Protein AF-A0AA37CDS4-F1 (afdb_monomer_lite)

Sequence (78 aa):
MNKRQIHARLIEQGTSFRQFALARGYDPRTVTQTVTRWAGSDTLPNGRIAFSIMRDLSQQIGAELIPGLLDHPFAQAS

Foldseek 3Di:
DAPVVLQVLQVVVVHGLCRLCVVVVHDSVLLVVLRNPQQPDQDADPDLVSLCSQQSSCVVSVHRRYPCSCVDPSVPVD

Organism: Aquipseudomonas alcaligenes (NCBI:txid43263)

Structure (mmCIF, N/CA/C/O backbone):
data_AF-A0AA37CDS4-F1
#
_entry.id   AF-A0AA37CDS4-F1
#
loop_
_atom_site.group_PDB
_atom_site.id
_atom_site.type_symbol
_atom_site.label_atom_id
_atom_site.label_alt_id
_atom_site.label_comp_id
_atom_site.label_asym_id
_atom_site.label_entity_id
_atom_site.label_seq_id
_atom_site.pdbx_PDB_ins_code
_atom_site.Cartn_x
_atom_site.Cartn_y
_atom_site.Cartn_z
_atom_site.occupancy
_atom_site.B_iso_or_equiv
_atom_site.auth_seq_id
_atom_site.auth_comp_id
_atom_site.auth_asym_id
_atom_site.auth_atom_id
_atom_site.pdbx_PDB_model_num
ATOM 1 N N . MET A 1 1 ? 0.660 -5.230 -12.454 1.00 88.38 1 MET A N 1
ATOM 2 C CA . MET A 1 1 ? -0.738 -4.725 -12.346 1.00 88.38 1 MET A CA 1
ATOM 3 C C . MET A 1 1 ? -0.735 -3.244 -11.962 1.00 88.38 1 MET A C 1
ATOM 5 O O . MET A 1 1 ? 0.060 -2.872 -11.110 1.00 88.38 1 MET A O 1
ATOM 9 N N . ASN A 1 2 ? -1.574 -2.391 -12.564 1.00 92.94 2 ASN A N 1
ATOM 10 C CA . ASN A 1 2 ? -1.551 -0.935 -12.319 1.00 92.94 2 ASN A CA 1
ATOM 11 C C . ASN A 1 2 ? -2.423 -0.488 -11.122 1.00 92.94 2 ASN A C 1
ATOM 13 O O . ASN A 1 2 ? -3.271 -1.234 -10.632 1.00 92.94 2 ASN A O 1
ATOM 17 N N . LYS A 1 3 ? -2.265 0.767 -10.674 1.00 94.50 3 LYS A N 1
ATOM 18 C CA . LYS A 1 3 ? -2.996 1.347 -9.524 1.00 94.50 3 LYS A CA 1
ATOM 19 C C . LYS A 1 3 ? -4.522 1.203 -9.600 1.00 94.50 3 LYS A C 1
ATOM 21 O O . LYS A 1 3 ? -5.151 0.950 -8.576 1.00 94.50 3 LYS A O 1
ATOM 26 N N . ARG A 1 4 ? -5.129 1.395 -10.778 1.00 94.88 4 ARG A N 1
ATOM 27 C CA . ARG A 1 4 ? -6.595 1.318 -10.939 1.00 94.88 4 ARG A CA 1
ATOM 28 C C . ARG A 1 4 ? -7.090 -0.112 -10.749 1.00 94.88 4 ARG A C 1
ATOM 30 O O . ARG A 1 4 ? -8.084 -0.316 -10.065 1.00 94.88 4 ARG A O 1
ATOM 37 N N . GLN A 1 5 ? -6.361 -1.084 -11.294 1.00 95.19 5 GLN A N 1
ATOM 38 C CA . GLN A 1 5 ? -6.660 -2.505 -11.118 1.00 95.19 5 GLN A CA 1
ATOM 39 C C . GLN A 1 5 ? -6.518 -2.929 -9.650 1.00 95.19 5 GLN A C 1
ATOM 41 O O . GLN A 1 5 ? -7.398 -3.604 -9.129 1.00 95.19 5 GLN A O 1
ATOM 46 N N . ILE A 1 6 ? -5.474 -2.462 -8.951 1.00 95.81 6 ILE A N 1
ATOM 47 C CA . ILE A 1 6 ? -5.319 -2.694 -7.502 1.00 95.81 6 ILE A CA 1
ATOM 48 C C . ILE A 1 6 ? -6.517 -2.131 -6.735 1.00 95.81 6 ILE A C 1
ATOM 50 O O . ILE A 1 6 ? -7.070 -2.801 -5.869 1.00 95.81 6 ILE A O 1
ATOM 54 N N . HIS A 1 7 ? -6.935 -0.907 -7.065 1.00 96.00 7 HIS A N 1
ATOM 55 C CA . HIS A 1 7 ? -8.068 -0.274 -6.400 1.00 96.00 7 HIS A CA 1
ATOM 56 C C . HIS A 1 7 ? -9.371 -1.054 -6.604 1.00 96.00 7 HIS A C 1
ATOM 58 O O .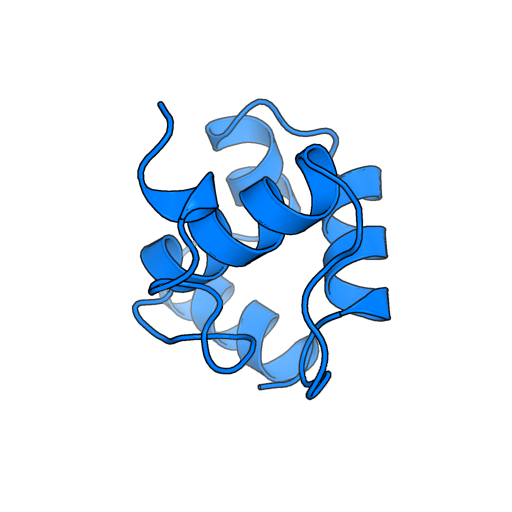 HIS A 1 7 ? -10.106 -1.247 -5.643 1.00 96.00 7 HIS A O 1
ATOM 64 N N . ALA A 1 8 ? -9.627 -1.535 -7.823 1.00 96.25 8 ALA A N 1
ATOM 65 C CA . ALA A 1 8 ? -10.794 -2.361 -8.120 1.00 96.25 8 ALA A CA 1
ATOM 66 C C . ALA A 1 8 ? -10.808 -3.642 -7.271 1.00 96.25 8 ALA A C 1
ATOM 68 O O . ALA A 1 8 ? -11.815 -3.931 -6.636 1.00 96.25 8 ALA A O 1
ATOM 69 N N . ARG A 1 9 ? -9.667 -4.339 -7.154 1.00 96.38 9 ARG A N 1
ATOM 70 C CA . ARG A 1 9 ? -9.545 -5.536 -6.302 1.00 96.38 9 ARG A CA 1
ATOM 71 C C . ARG A 1 9 ? -9.791 -5.248 -4.824 1.00 96.38 9 ARG A C 1
ATOM 73 O O . ARG A 1 9 ? -10.425 -6.045 -4.146 1.00 96.38 9 ARG A O 1
ATOM 80 N N . LEU A 1 10 ? -9.325 -4.106 -4.319 1.00 95.94 10 LEU A N 1
ATOM 81 C CA . LEU A 1 10 ? -9.617 -3.693 -2.944 1.00 95.94 10 LEU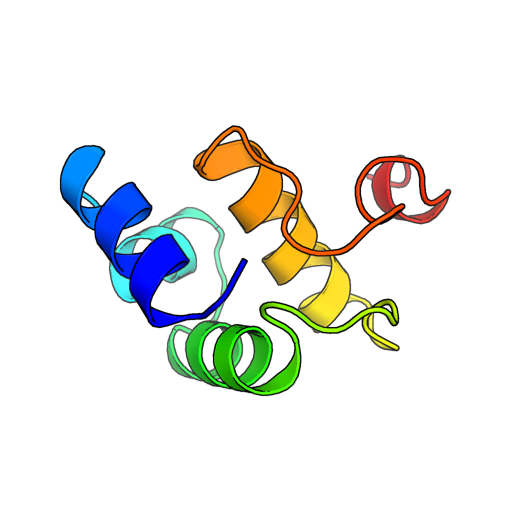 A CA 1
ATOM 82 C C . LEU A 1 10 ? -11.117 -3.425 -2.743 1.00 95.94 10 LEU A C 1
ATOM 84 O O . LEU A 1 10 ? -11.680 -3.866 -1.745 1.00 95.94 10 LEU A O 1
ATOM 88 N N . ILE A 1 11 ? -11.772 -2.762 -3.699 1.00 96.56 11 ILE A N 1
ATOM 89 C CA . ILE A 1 11 ? -13.217 -2.493 -3.645 1.00 96.56 11 ILE A CA 1
ATOM 90 C C . ILE A 1 11 ? -14.028 -3.793 -3.698 1.00 96.56 11 ILE A C 1
ATOM 92 O O . ILE A 1 11 ? -14.975 -3.939 -2.931 1.00 96.56 11 ILE A O 1
ATOM 96 N N . GLU A 1 12 ? -13.646 -4.752 -4.545 1.00 96.06 12 GLU A N 1
ATOM 97 C CA . GLU A 1 12 ? -14.269 -6.086 -4.609 1.00 96.06 12 GLU A CA 1
ATOM 98 C C . GLU A 1 12 ? -14.193 -6.829 -3.264 1.00 96.06 12 GLU A C 1
ATOM 100 O O . GLU A 1 12 ? -15.094 -7.587 -2.920 1.00 96.06 12 GLU A O 1
ATOM 105 N N . GLN A 1 13 ? -13.152 -6.566 -2.469 1.00 95.19 13 GLN A N 1
ATOM 10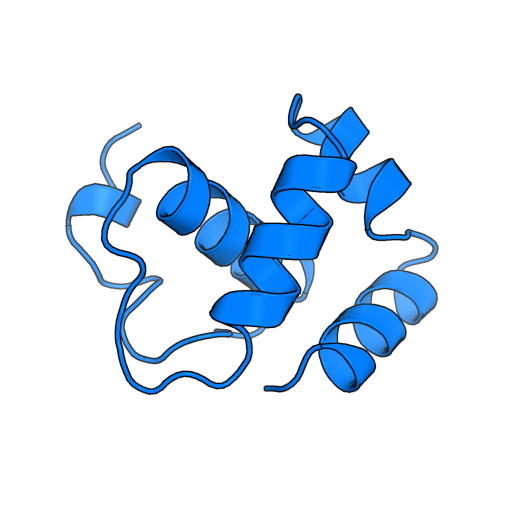6 C CA . GLN A 1 13 ? -12.986 -7.086 -1.108 1.00 95.19 13 GLN A CA 1
ATOM 107 C C . GLN A 1 13 ? -13.666 -6.223 -0.026 1.00 95.19 13 GLN A C 1
ATOM 109 O O . GLN A 1 13 ? -13.485 -6.477 1.165 1.00 95.19 13 GLN A O 1
ATOM 114 N N . GLY A 1 14 ? -14.410 -5.180 -0.402 1.00 96.00 14 GLY A 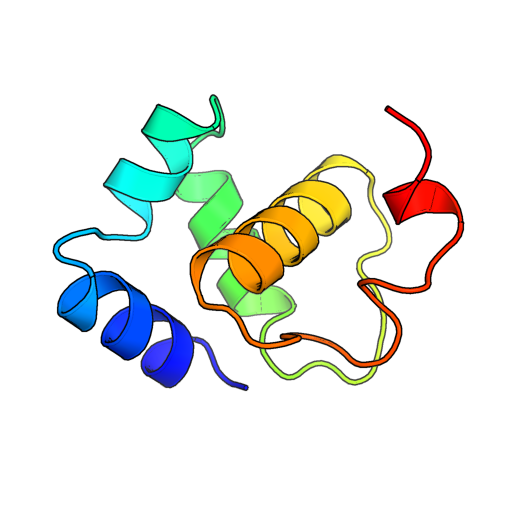N 1
ATOM 115 C CA . GLY A 1 14 ? -15.067 -4.265 0.537 1.00 96.00 14 GLY A CA 1
ATOM 116 C C . GLY A 1 14 ? -14.108 -3.341 1.295 1.00 96.00 14 GLY A C 1
ATOM 117 O O . GLY A 1 14 ? -14.461 -2.818 2.353 1.00 96.00 14 GLY A O 1
ATOM 118 N N . THR A 1 15 ? -12.892 -3.138 0.784 1.00 96.25 15 THR A N 1
ATOM 119 C CA . THR A 1 15 ? -11.873 -2.271 1.385 1.00 96.25 15 THR A CA 1
ATOM 120 C C . THR A 1 15 ? -11.418 -1.175 0.412 1.00 96.25 15 THR A C 1
ATOM 122 O O . THR A 1 15 ? -11.926 -1.007 -0.694 1.00 96.25 15 THR A O 1
ATOM 125 N N . SER A 1 16 ? -10.455 -0.370 0.840 1.00 97.00 16 SER A N 1
ATOM 126 C CA . SER A 1 16 ? -9.869 0.736 0.084 1.00 97.00 16 SER A CA 1
ATOM 127 C C . SER A 1 16 ? -8.403 0.902 0.467 1.00 97.00 16 SER A C 1
ATOM 129 O O . SER A 1 16 ? -7.964 0.385 1.493 1.00 97.00 16 SER A O 1
ATOM 131 N N . PHE A 1 17 ? -7.628 1.684 -0.293 1.00 96.69 17 PHE A N 1
ATOM 132 C CA . PHE A 1 17 ? -6.235 1.975 0.083 1.00 96.69 17 PHE A CA 1
ATOM 133 C C . PHE A 1 17 ? -6.112 2.576 1.484 1.00 96.69 17 PHE A C 1
ATOM 135 O O . PHE A 1 17 ? -5.169 2.262 2.204 1.00 96.69 17 PHE A O 1
ATOM 142 N N . ARG A 1 18 ? -7.069 3.424 1.882 1.00 97.31 18 ARG A N 1
ATOM 143 C CA . ARG A 1 18 ? -7.087 4.022 3.218 1.00 97.31 18 ARG A CA 1
ATOM 144 C C . ARG A 1 18 ? -7.337 2.965 4.290 1.00 97.31 18 ARG A C 1
ATOM 146 O O . ARG A 1 18 ? -6.587 2.920 5.255 1.00 97.31 18 ARG A O 1
ATOM 153 N N . GLN A 1 19 ? -8.366 2.134 4.130 1.00 97.75 19 GLN A N 1
ATOM 154 C CA . GLN A 1 19 ? -8.684 1.082 5.103 1.00 97.75 19 GLN A CA 1
ATOM 155 C C . GLN A 1 19 ? -7.564 0.045 5.196 1.00 97.75 19 GLN A C 1
ATOM 157 O O . GLN A 1 19 ? -7.163 -0.299 6.302 1.00 97.75 19 GLN A O 1
ATOM 162 N N . PHE A 1 20 ? -7.000 -0.373 4.060 1.00 97.56 20 PHE A N 1
ATOM 163 C CA . PHE A 1 20 ? -5.808 -1.219 4.016 1.00 97.56 20 PHE A CA 1
ATOM 164 C C . PHE A 1 20 ? -4.644 -0.597 4.798 1.00 97.56 20 PHE A C 1
ATOM 166 O O . PHE A 1 20 ? -4.046 -1.264 5.640 1.00 97.56 20 PHE A O 1
ATOM 173 N N . ALA A 1 21 ? -4.342 0.683 4.547 1.00 97.69 21 ALA A N 1
ATOM 174 C CA . ALA A 1 21 ? -3.245 1.373 5.214 1.00 97.69 21 ALA A CA 1
ATOM 175 C C . ALA A 1 21 ? -3.439 1.376 6.734 1.00 97.69 21 ALA A C 1
ATOM 177 O O . ALA A 1 21 ? -2.554 0.942 7.464 1.00 97.69 21 ALA A O 1
ATOM 178 N N . LEU A 1 22 ? -4.625 1.776 7.199 1.00 97.81 22 LEU A N 1
ATOM 179 C CA . LEU A 1 22 ? -4.951 1.819 8.624 1.00 97.81 22 LEU A CA 1
ATOM 180 C C . LEU A 1 22 ? -4.905 0.428 9.271 1.00 97.81 22 LEU A C 1
ATOM 182 O O . LEU A 1 22 ? -4.344 0.287 10.352 1.00 97.81 22 LEU A O 1
ATOM 186 N N . ALA A 1 23 ? -5.426 -0.602 8.599 1.00 96.75 23 ALA A N 1
ATOM 187 C CA . ALA A 1 23 ? -5.418 -1.977 9.102 1.00 96.75 23 ALA A CA 1
ATOM 188 C C . ALA A 1 23 ? -4.002 -2.559 9.258 1.00 96.75 23 ALA A C 1
ATOM 190 O O . ALA A 1 23 ? -3.779 -3.420 10.104 1.00 96.75 23 ALA A O 1
ATOM 191 N N . ARG A 1 24 ? -3.042 -2.091 8.452 1.00 95.81 24 ARG A N 1
ATOM 192 C CA . ARG A 1 24 ? -1.634 -2.517 8.493 1.00 95.81 24 ARG A CA 1
ATOM 193 C C . ARG A 1 24 ? -0.716 -1.542 9.243 1.00 95.81 24 ARG A C 1
ATOM 195 O O . ARG A 1 24 ? 0.484 -1.779 9.309 1.00 95.81 24 ARG A O 1
ATOM 202 N N . GLY A 1 25 ? -1.256 -0.458 9.804 1.00 96.69 25 GLY A N 1
ATOM 203 C CA . GLY A 1 25 ? -0.478 0.554 10.530 1.00 96.69 25 GLY A CA 1
ATOM 204 C C . GLY A 1 25 ? 0.354 1.486 9.639 1.00 96.69 25 GLY A C 1
ATOM 205 O O . GLY A 1 25 ? 1.278 2.137 10.120 1.00 96.69 25 GLY A O 1
ATOM 206 N N . TYR A 1 26 ? 0.043 1.569 8.345 1.00 97.56 26 TYR A N 1
ATOM 207 C CA . TYR A 1 26 ? 0.688 2.493 7.416 1.00 97.56 26 TYR A CA 1
ATOM 208 C C . TYR A 1 26 ? -0.035 3.840 7.356 1.00 97.56 26 TYR A C 1
ATOM 210 O O . TYR A 1 26 ? -1.259 3.932 7.468 1.00 97.56 26 TYR A O 1
ATOM 218 N N . ASP A 1 27 ? 0.720 4.892 7.048 1.00 97.69 27 ASP A N 1
ATOM 219 C CA . ASP A 1 27 ? 0.137 6.169 6.649 1.00 97.69 27 ASP A CA 1
ATOM 220 C C . ASP A 1 27 ? -0.554 6.045 5.262 1.00 97.69 27 ASP A C 1
ATOM 222 O O . ASP A 1 27 ? 0.087 5.632 4.284 1.00 97.69 27 ASP A O 1
ATOM 226 N N . PRO A 1 28 ? -1.845 6.421 5.118 1.00 97.75 28 PRO A N 1
ATOM 227 C CA . PRO A 1 28 ? -2.579 6.302 3.852 1.00 97.75 28 PRO A CA 1
ATOM 228 C C . PRO A 1 28 ? -1.941 7.050 2.675 1.00 97.75 28 PRO A C 1
ATOM 230 O O . PRO A 1 28 ? -2.014 6.604 1.521 1.00 97.75 28 PRO A O 1
ATOM 233 N N . ARG A 1 29 ? -1.304 8.194 2.945 1.00 97.31 29 ARG A N 1
ATOM 234 C CA . ARG A 1 29 ? -0.615 8.982 1.919 1.00 97.31 29 ARG A CA 1
ATOM 235 C C . ARG A 1 29 ? 0.649 8.264 1.440 1.00 97.31 29 ARG A C 1
ATOM 237 O O . ARG A 1 29 ? 0.936 8.280 0.241 1.00 97.31 29 ARG A O 1
ATOM 244 N N . THR A 1 30 ? 1.366 7.595 2.330 1.00 97.31 30 THR A N 1
ATOM 245 C CA . THR A 1 30 ? 2.545 6.776 2.022 1.00 97.31 30 THR A CA 1
ATOM 246 C C . THR A 1 30 ? 2.174 5.562 1.176 1.00 97.31 30 THR A C 1
ATOM 248 O O . THR A 1 30 ? 2.834 5.304 0.166 1.00 97.31 30 THR A O 1
ATOM 251 N N . VAL A 1 31 ? 1.071 4.877 1.496 1.00 97.75 31 VAL A N 1
ATOM 252 C CA . VAL A 1 31 ? 0.537 3.785 0.660 1.00 97.75 31 VAL A CA 1
ATOM 253 C C . VAL A 1 31 ? 0.197 4.293 -0.737 1.00 97.75 31 VAL A C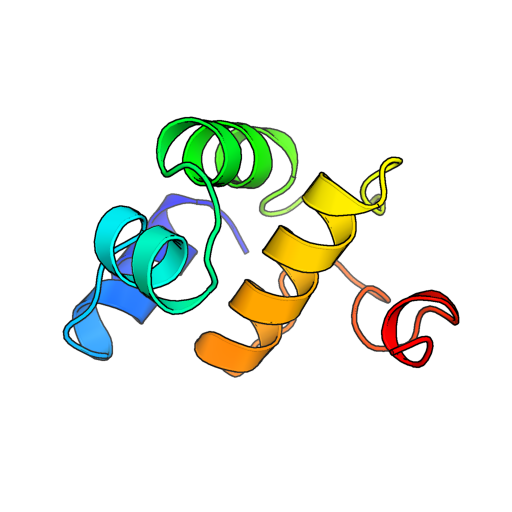 1
ATOM 255 O O . VAL A 1 31 ? 0.658 3.736 -1.730 1.00 97.75 31 VAL A O 1
ATOM 258 N N . THR A 1 32 ? -0.543 5.397 -0.837 1.00 96.75 32 THR A N 1
ATOM 259 C CA . THR A 1 32 ? -0.961 5.941 -2.137 1.00 96.75 32 THR A CA 1
ATOM 260 C C . THR A 1 32 ? 0.232 6.342 -3.008 1.00 96.75 32 THR A C 1
ATOM 262 O O . THR A 1 32 ? 0.235 6.054 -4.207 1.00 96.75 32 THR A O 1
ATOM 265 N N . GLN A 1 33 ? 1.250 6.987 -2.431 1.00 96.94 33 GLN A N 1
ATOM 266 C CA . GLN A 1 33 ? 2.475 7.359 -3.149 1.00 96.94 33 GLN A CA 1
ATOM 267 C C . GLN A 1 33 ? 3.268 6.129 -3.590 1.00 96.94 33 GLN A C 1
ATOM 269 O O . GLN A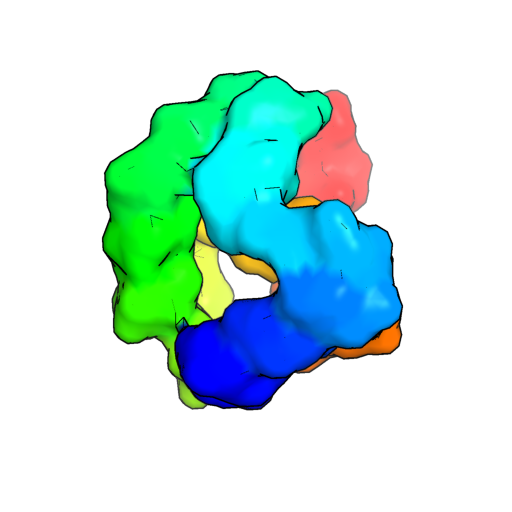 1 33 ? 3.674 6.052 -4.748 1.00 96.94 33 GLN A O 1
ATOM 274 N N . THR A 1 34 ? 3.423 5.147 -2.701 1.00 97.12 34 THR A N 1
ATOM 275 C CA . THR A 1 34 ? 4.113 3.886 -2.999 1.00 97.12 34 THR A CA 1
ATOM 276 C C . THR A 1 34 ? 3.447 3.162 -4.162 1.00 97.12 34 THR A C 1
ATOM 278 O O . THR A 1 34 ? 4.106 2.869 -5.154 1.00 97.12 34 THR A O 1
ATOM 281 N N . VAL A 1 35 ? 2.130 2.956 -4.096 1.00 96.56 35 VAL A N 1
ATOM 282 C CA . VAL A 1 35 ? 1.372 2.293 -5.165 1.00 96.56 35 VAL A CA 1
ATOM 283 C C . VAL A 1 35 ? 1.452 3.086 -6.466 1.00 96.56 35 VAL A C 1
ATOM 285 O O . VAL A 1 35 ? 1.620 2.502 -7.527 1.00 96.56 35 VAL A O 1
ATOM 288 N N . THR A 1 36 ? 1.363 4.416 -6.409 1.00 96.44 36 THR A N 1
ATOM 289 C CA . THR A 1 36 ? 1.464 5.253 -7.617 1.00 96.44 36 THR A CA 1
ATOM 290 C C . THR A 1 36 ? 2.835 5.124 -8.282 1.00 96.44 36 THR A C 1
ATOM 292 O O . THR A 1 36 ? 2.908 5.127 -9.505 1.00 96.44 36 THR A O 1
ATOM 295 N N . ARG A 1 37 ? 3.905 4.987 -7.493 1.00 95.69 37 ARG A N 1
ATOM 296 C CA . ARG A 1 37 ? 5.276 4.860 -7.995 1.00 95.69 37 ARG A CA 1
ATOM 297 C C . ARG A 1 37 ? 5.607 3.458 -8.508 1.00 95.69 37 ARG A C 1
ATOM 299 O O . ARG A 1 37 ? 6.338 3.345 -9.481 1.00 95.69 37 ARG A O 1
ATOM 306 N N . TRP A 1 38 ? 5.116 2.415 -7.840 1.00 96.00 38 TRP A N 1
ATOM 307 C CA . TRP A 1 38 ? 5.612 1.047 -8.025 1.00 96.00 38 TRP A CA 1
ATOM 308 C C . TRP A 1 38 ? 4.622 0.081 -8.675 1.00 96.00 38 TRP A C 1
ATOM 310 O O . TRP A 1 38 ? 5.034 -0.977 -9.143 1.00 96.00 38 TRP A O 1
ATOM 320 N N . ALA A 1 39 ? 3.324 0.392 -8.711 1.00 93.81 39 ALA A N 1
ATOM 321 C CA . ALA A 1 39 ? 2.342 -0.516 -9.297 1.00 93.81 39 ALA A CA 1
ATOM 322 C C . ALA A 1 39 ? 2.592 -0.721 -10.797 1.00 93.81 39 ALA A C 1
ATOM 324 O O . ALA A 1 39 ? 2.431 0.208 -11.588 1.00 93.81 39 ALA A O 1
ATOM 325 N N . GLY A 1 40 ? 2.922 -1.956 -11.181 1.00 89.81 40 GLY A N 1
ATOM 326 C CA . GLY A 1 40 ? 3.240 -2.308 -12.564 1.00 89.81 40 GLY A CA 1
ATOM 327 C C . GLY A 1 40 ? 4.670 -1.972 -12.981 1.00 89.81 40 GLY A C 1
ATOM 328 O O . GLY A 1 40 ? 4.950 -2.003 -14.170 1.00 89.81 40 GLY A O 1
ATOM 329 N N . SER A 1 41 ? 5.546 -1.649 -12.027 1.00 92.56 41 SER A N 1
ATOM 330 C CA . SER A 1 41 ? 6.990 -1.603 -12.251 1.00 92.56 41 SER A CA 1
ATOM 331 C C . SER A 1 41 ? 7.544 -3.018 -12.435 1.00 92.56 41 SER A C 1
ATOM 333 O O . SER A 1 41 ? 7.095 -3.942 -11.758 1.00 92.56 41 SER A O 1
ATOM 335 N N . ASP A 1 42 ? 8.569 -3.158 -13.274 1.00 90.69 42 ASP A N 1
ATOM 336 C CA . ASP A 1 42 ? 9.373 -4.384 -13.404 1.00 90.69 42 ASP A CA 1
ATOM 337 C C . ASP A 1 42 ? 10.524 -4.443 -12.388 1.00 90.69 42 ASP A C 1
ATOM 339 O O . ASP A 1 42 ? 11.284 -5.406 -12.332 1.00 90.69 42 ASP A O 1
ATOM 343 N N . THR A 1 43 ? 10.680 -3.388 -11.586 1.00 91.44 43 THR A N 1
ATOM 344 C CA . THR A 1 43 ? 11.737 -3.273 -10.578 1.00 91.44 43 THR A CA 1
ATOM 345 C C . THR A 1 43 ? 11.162 -3.232 -9.170 1.00 91.44 43 THR A C 1
ATOM 347 O O . THR A 1 43 ? 10.094 -2.658 -8.929 1.00 91.44 43 THR A O 1
ATOM 350 N N . LEU A 1 44 ? 11.897 -3.834 -8.233 1.00 92.69 44 LEU A N 1
ATOM 351 C CA . LEU A 1 44 ? 11.520 -3.910 -6.826 1.00 92.69 44 LEU A CA 1
ATOM 352 C C . LEU A 1 44 ? 11.681 -2.559 -6.108 1.00 92.69 44 LEU A C 1
ATOM 354 O O . LEU A 1 44 ? 12.612 -1.807 -6.413 1.00 92.69 44 LEU A O 1
ATOM 358 N N . PRO A 1 45 ? 10.840 -2.261 -5.098 1.00 93.62 45 PRO A N 1
ATOM 359 C CA . PRO A 1 45 ? 10.986 -1.049 -4.305 1.00 93.62 45 PRO A CA 1
ATOM 360 C C . PRO A 1 45 ? 12.302 -1.021 -3.514 1.00 93.62 45 PRO A C 1
ATOM 362 O O . PRO A 1 45 ? 12.611 -1.938 -2.759 1.00 93.62 45 PRO A O 1
ATOM 365 N N . ASN A 1 46 ? 13.039 0.086 -3.603 1.00 88.12 46 ASN A N 1
ATOM 366 C CA . ASN A 1 46 ? 14.373 0.268 -3.006 1.00 88.12 46 ASN A CA 1
ATOM 367 C C . ASN A 1 46 ? 14.353 0.589 -1.495 1.00 88.12 46 ASN A C 1
ATOM 369 O O . ASN A 1 46 ? 15.360 1.029 -0.947 1.00 88.12 46 ASN A O 1
ATOM 373 N N . GLY A 1 47 ? 13.216 0.450 -0.808 1.00 89.31 47 GLY A N 1
ATOM 374 C CA . GLY A 1 47 ? 13.077 0.861 0.590 1.00 89.31 47 GLY A CA 1
ATOM 375 C C . GLY A 1 47 ? 12.142 -0.043 1.374 1.00 89.31 47 GLY A C 1
ATOM 376 O O . GLY A 1 47 ? 11.098 -0.438 0.861 1.00 89.31 47 GLY A O 1
ATOM 377 N N . ARG A 1 48 ? 12.492 -0.322 2.637 1.00 91.50 48 ARG A N 1
ATOM 378 C CA . ARG A 1 48 ? 11.787 -1.293 3.493 1.00 91.50 48 ARG A CA 1
ATOM 379 C C . ARG A 1 48 ? 10.284 -1.025 3.578 1.00 91.50 48 ARG A C 1
ATOM 381 O O . ARG A 1 48 ? 9.505 -1.940 3.369 1.00 91.50 48 ARG A O 1
ATOM 388 N N . ILE A 1 49 ? 9.873 0.227 3.802 1.00 94.50 49 ILE A N 1
ATOM 389 C CA . ILE A 1 49 ? 8.446 0.589 3.892 1.00 94.50 49 ILE A CA 1
ATOM 390 C C . ILE A 1 49 ? 7.733 0.371 2.552 1.00 94.50 49 ILE A C 1
ATOM 392 O O . ILE A 1 49 ? 6.669 -0.238 2.514 1.00 94.50 49 ILE A O 1
ATOM 396 N N . ALA A 1 50 ? 8.317 0.844 1.448 1.00 95.38 50 ALA A N 1
ATOM 397 C CA . ALA A 1 50 ? 7.716 0.692 0.125 1.00 95.38 50 ALA A CA 1
ATOM 398 C C . ALA A 1 50 ? 7.600 -0.789 -0.272 1.00 95.38 50 ALA A C 1
ATOM 400 O O . ALA A 1 50 ? 6.572 -1.209 -0.799 1.00 95.38 50 ALA A O 1
ATOM 401 N N . PHE A 1 51 ? 8.632 -1.577 0.036 1.00 95.69 51 PHE A N 1
ATOM 402 C CA . PHE A 1 51 ? 8.652 -3.019 -0.163 1.00 95.69 51 PHE A CA 1
ATOM 403 C C . PHE A 1 51 ? 7.550 -3.703 0.655 1.00 95.69 51 PHE A C 1
ATOM 405 O O . PHE A 1 51 ? 6.722 -4.405 0.078 1.00 95.69 51 PHE A O 1
ATOM 412 N N . SER A 1 52 ? 7.474 -3.440 1.965 1.00 95.81 52 SER A N 1
ATOM 413 C CA . SER A 1 52 ? 6.444 -4.018 2.837 1.00 95.81 52 SER A CA 1
ATOM 414 C C . SER A 1 52 ? 5.032 -3.662 2.375 1.00 95.81 52 SER A C 1
ATOM 416 O O . SER A 1 52 ? 4.190 -4.546 2.281 1.00 95.81 52 SER A O 1
ATOM 418 N N . ILE A 1 53 ? 4.777 -2.407 1.990 1.00 97.06 53 ILE A N 1
ATOM 419 C CA . ILE A 1 53 ? 3.468 -1.987 1.463 1.00 97.06 53 ILE A CA 1
ATOM 420 C C . ILE A 1 53 ? 3.097 -2.780 0.206 1.00 97.06 53 ILE A C 1
ATOM 422 O O . ILE A 1 53 ? 1.977 -3.280 0.111 1.00 97.06 53 ILE A O 1
ATOM 426 N N . MET A 1 54 ? 4.009 -2.894 -0.765 1.00 96.62 54 MET A N 1
ATOM 427 C CA . MET A 1 54 ? 3.725 -3.614 -2.010 1.00 96.62 54 MET A CA 1
ATOM 428 C C . MET A 1 54 ? 3.539 -5.116 -1.761 1.00 96.62 54 MET A C 1
ATOM 430 O O . MET A 1 54 ? 2.660 -5.728 -2.374 1.00 96.62 54 MET A O 1
ATOM 434 N N . ARG A 1 55 ? 4.332 -5.714 -0.863 1.00 95.75 55 ARG A N 1
ATOM 435 C CA . ARG A 1 55 ? 4.224 -7.130 -0.484 1.00 95.75 55 ARG A CA 1
ATOM 436 C C . ARG A 1 55 ? 2.885 -7.405 0.190 1.00 95.75 55 ARG A C 1
ATOM 438 O O . ARG A 1 55 ? 2.149 -8.284 -0.245 1.00 95.75 55 ARG A O 1
ATOM 445 N N . ASP A 1 56 ? 2.546 -6.621 1.207 1.00 96.50 56 ASP A N 1
ATOM 446 C CA . ASP A 1 56 ? 1.318 -6.796 1.979 1.00 96.50 56 ASP A CA 1
ATOM 447 C C . ASP A 1 56 ? 0.076 -6.552 1.105 1.00 96.50 56 ASP A C 1
ATOM 449 O O . ASP A 1 56 ? -0.918 -7.264 1.240 1.00 96.50 56 ASP A O 1
ATOM 453 N N . LEU A 1 57 ? 0.130 -5.598 0.162 1.00 96.31 57 LEU A N 1
ATOM 454 C CA . LEU A 1 57 ? -0.924 -5.427 -0.845 1.00 96.31 57 LEU A CA 1
ATOM 455 C C . LEU A 1 57 ? -1.037 -6.640 -1.767 1.00 96.31 57 LEU A C 1
ATOM 457 O O . LEU A 1 57 ? -2.152 -7.066 -2.046 1.00 96.31 57 LEU A O 1
ATOM 461 N N . SER A 1 58 ? 0.088 -7.191 -2.229 1.00 95.25 58 SER A N 1
ATOM 462 C CA . SER A 1 58 ? 0.098 -8.377 -3.097 1.00 95.25 58 SER A CA 1
ATOM 463 C C . SER A 1 58 ? -0.542 -9.582 -2.406 1.00 95.25 58 SER A C 1
ATOM 465 O O . SER A 1 58 ? -1.351 -10.290 -3.002 1.00 95.25 58 SER A O 1
ATOM 467 N N . GLN A 1 59 ? -0.241 -9.769 -1.119 1.00 94.88 59 GLN A N 1
ATOM 468 C CA . GLN A 1 59 ? -0.872 -10.790 -0.283 1.00 94.88 59 GLN A CA 1
ATOM 469 C C . GLN A 1 59 ? -2.369 -10.520 -0.089 1.00 94.88 59 GLN A C 1
ATOM 471 O O . GLN A 1 59 ? -3.176 -11.428 -0.254 1.00 94.88 59 GLN A O 1
ATOM 476 N N . GLN A 1 60 ? -2.752 -9.274 0.213 1.00 95.31 60 GLN A N 1
ATOM 477 C CA . GLN A 1 60 ? -4.148 -8.887 0.439 1.00 95.31 60 GLN A CA 1
ATOM 478 C C . GLN A 1 60 ? -5.035 -9.178 -0.776 1.00 95.31 60 GLN A C 1
ATOM 480 O O . GLN A 1 60 ? -6.137 -9.699 -0.632 1.00 95.31 60 GLN A O 1
ATOM 485 N N . ILE A 1 61 ? -4.570 -8.844 -1.978 1.00 94.00 61 ILE A N 1
ATOM 486 C CA . ILE A 1 61 ? -5.342 -9.020 -3.216 1.00 94.00 61 ILE A CA 1
ATOM 487 C C . ILE A 1 61 ? -5.162 -10.407 -3.853 1.00 94.00 61 ILE A C 1
ATOM 489 O O . ILE A 1 61 ? -5.793 -10.685 -4.873 1.00 94.00 61 ILE A O 1
ATOM 493 N N . GLY A 1 62 ? -4.280 -11.244 -3.293 1.00 92.75 62 GLY A N 1
ATOM 494 C CA . GLY A 1 62 ? -3.953 -12.573 -3.815 1.00 92.75 62 GLY A CA 1
ATOM 495 C C . GLY A 1 62 ? -3.256 -12.558 -5.178 1.00 92.75 62 GLY A C 1
ATOM 496 O O . GLY A 1 62 ? -3.406 -13.503 -5.947 1.00 92.75 62 GLY A O 1
ATOM 497 N N . ALA A 1 63 ? -2.542 -11.482 -5.517 1.00 92.38 63 ALA A N 1
ATOM 498 C CA . ALA A 1 63 ? -1.850 -11.348 -6.796 1.00 92.38 63 ALA A CA 1
ATOM 499 C C . ALA A 1 63 ? -0.547 -10.570 -6.629 1.00 92.38 63 ALA A C 1
ATOM 501 O O . ALA A 1 63 ? -0.522 -9.504 -6.014 1.00 92.38 63 ALA A O 1
ATOM 502 N N . GLU A 1 64 ? 0.529 -11.079 -7.222 1.00 92.12 64 GLU A N 1
ATOM 503 C CA . GLU A 1 64 ? 1.822 -10.411 -7.181 1.00 92.12 64 GLU A CA 1
ATOM 504 C C . GLU A 1 64 ? 1.798 -9.109 -8.004 1.00 92.12 64 GLU A C 1
ATOM 506 O O . GLU A 1 64 ? 1.460 -9.088 -9.191 1.00 92.12 64 GLU A O 1
ATOM 511 N N . LEU A 1 65 ? 2.119 -7.987 -7.352 1.00 92.31 65 LEU A N 1
ATOM 512 C CA . LEU A 1 65 ? 2.069 -6.660 -7.975 1.00 92.31 65 LEU A CA 1
ATOM 513 C C . LEU A 1 65 ? 3.283 -6.329 -8.836 1.00 92.31 65 LEU A C 1
ATOM 515 O O . LEU A 1 65 ? 3.141 -5.585 -9.814 1.00 92.31 65 LEU A O 1
ATOM 519 N N . ILE A 1 66 ? 4.439 -6.840 -8.419 1.00 91.94 66 ILE A N 1
ATOM 520 C CA . ILE A 1 66 ? 5.761 -6.634 -9.004 1.00 91.94 66 ILE A CA 1
ATOM 521 C C . ILE A 1 66 ? 6.433 -8.008 -9.037 1.00 91.94 66 ILE A C 1
ATOM 523 O O . ILE A 1 66 ? 6.461 -8.649 -7.987 1.00 91.94 66 ILE A O 1
ATOM 527 N N . PRO A 1 67 ? 6.978 -8.453 -10.177 1.00 91.12 67 PRO A N 1
ATOM 528 C CA . PRO A 1 67 ? 7.637 -9.751 -10.268 1.00 91.12 67 PRO A CA 1
ATOM 529 C C . PRO A 1 67 ? 8.754 -9.925 -9.229 1.00 91.12 67 PRO A C 1
ATOM 531 O O . PRO A 1 67 ? 9.584 -9.031 -9.045 1.00 91.12 67 PRO A O 1
ATOM 534 N N . GLY A 1 68 ? 8.783 -11.082 -8.565 1.00 89.88 68 GLY A N 1
ATOM 535 C CA . GLY A 1 68 ? 9.826 -11.442 -7.596 1.00 89.88 68 GLY A CA 1
ATOM 536 C C . GLY A 1 68 ? 9.722 -10.715 -6.254 1.00 89.88 68 GLY A C 1
ATOM 537 O O . GLY A 1 68 ? 10.645 -10.777 -5.442 1.00 89.88 68 GLY A O 1
ATOM 538 N N . LEU A 1 69 ? 8.617 -10.016 -5.998 1.00 90.88 69 LEU A N 1
ATOM 539 C CA . LEU A 1 69 ? 8.368 -9.314 -4.744 1.00 90.88 69 LEU A CA 1
ATOM 540 C C . LEU A 1 69 ? 8.097 -10.289 -3.599 1.00 90.88 69 LEU A C 1
ATOM 542 O O . LEU A 1 69 ? 8.538 -10.045 -2.476 1.00 90.88 69 LEU A O 1
ATOM 546 N N . LEU A 1 70 ? 7.367 -11.373 -3.868 1.00 89.94 70 LEU A N 1
ATOM 547 C CA . LEU A 1 70 ? 7.021 -12.369 -2.851 1.00 89.94 70 LEU A CA 1
ATOM 548 C C . LEU A 1 70 ? 8.164 -13.358 -2.579 1.00 89.94 70 LEU A C 1
ATOM 550 O O . LEU A 1 70 ? 8.290 -13.832 -1.451 1.00 89.94 70 LEU A O 1
ATOM 554 N N . ASP A 1 71 ? 9.029 -13.590 -3.568 1.00 88.69 71 ASP A N 1
ATOM 555 C CA . ASP A 1 71 ? 10.182 -14.497 -3.469 1.00 88.69 71 ASP A CA 1
ATOM 556 C C . ASP A 1 71 ? 11.453 -13.819 -2.929 1.00 88.69 71 ASP A C 1
ATOM 558 O O . ASP A 1 71 ? 12.453 -14.478 -2.636 1.00 88.69 71 ASP A O 1
ATOM 562 N N . HIS A 1 72 ? 11.450 -12.491 -2.787 1.00 85.75 72 HIS A N 1
ATOM 563 C CA . HIS A 1 72 ? 12.629 -11.755 -2.348 1.00 85.75 72 HIS A CA 1
ATOM 564 C C . HIS A 1 72 ? 13.018 -12.122 -0.897 1.00 85.75 72 HIS A C 1
ATOM 566 O O . HIS A 1 72 ? 12.141 -12.195 -0.036 1.00 85.75 72 HIS A O 1
ATOM 572 N N . PRO A 1 73 ? 14.316 -12.225 -0.541 1.00 80.94 73 PRO A N 1
ATOM 573 C CA . PRO A 1 73 ? 14.750 -12.567 0.822 1.00 80.94 73 PRO A CA 1
ATOM 574 C C . PRO A 1 73 ? 14.170 -11.665 1.925 1.00 80.94 73 PRO A C 1
ATOM 576 O O . PRO A 1 73 ? 13.839 -12.123 3.015 1.00 80.94 73 PRO A O 1
ATOM 579 N N . PHE A 1 74 ? 13.979 -10.374 1.630 1.00 76.25 74 PHE A N 1
ATOM 580 C CA . PHE A 1 74 ? 13.333 -9.432 2.557 1.00 76.25 74 PHE A CA 1
ATOM 581 C C . PHE A 1 74 ? 11.840 -9.698 2.790 1.00 76.25 74 PHE A C 1
ATOM 583 O O . PHE A 1 74 ? 11.289 -9.190 3.763 1.00 76.25 74 PHE A O 1
ATOM 590 N N . ALA A 1 75 ? 11.172 -10.480 1.941 1.00 71.94 75 ALA A N 1
ATOM 591 C CA . ALA A 1 75 ? 9.786 -10.873 2.161 1.00 71.94 75 ALA A CA 1
ATOM 592 C C . ALA A 1 75 ? 9.642 -11.837 3.349 1.00 71.94 75 ALA A C 1
ATOM 594 O O . ALA A 1 75 ? 8.621 -11.771 4.032 1.00 71.94 75 ALA A O 1
ATOM 595 N N . GLN A 1 76 ? 10.666 -12.659 3.611 1.00 66.56 76 GLN A N 1
ATOM 596 C CA . GLN A 1 76 ? 10.702 -13.690 4.658 1.00 66.56 76 GLN A CA 1
ATOM 597 C C . GLN A 1 76 ? 11.225 -13.170 6.009 1.00 66.56 76 GLN A C 1
ATOM 599 O O . GLN A 1 76 ? 11.004 -13.791 7.046 1.00 66.56 76 GLN A O 1
ATOM 604 N N . ALA A 1 77 ? 11.909 -12.023 6.016 1.00 59.31 77 ALA A N 1
ATOM 605 C CA . ALA A 1 77 ? 12.401 -11.392 7.235 1.00 59.31 77 ALA A CA 1
ATOM 606 C C . ALA A 1 77 ? 11.242 -10.673 7.953 1.00 59.31 77 ALA A C 1
ATOM 608 O O . ALA A 1 77 ? 10.854 -9.567 7.562 1.00 59.31 77 ALA A O 1
ATOM 609 N N . SER A 1 78 ? 10.664 -11.330 8.963 1.00 51.22 78 SER A N 1
ATOM 610 C CA . SER A 1 78 ? 9.672 -10.746 9.883 1.00 51.22 78 SER A CA 1
ATOM 611 C C . SER A 1 78 ? 10.363 -10.041 11.043 1.00 51.22 78 SER A C 1
ATOM 613 O O . SER A 1 78 ? 11.248 -10.675 11.655 1.00 51.22 78 SER A O 1
#

pLDDT: mean 92.55, std 8.17, range [51.22, 97.81]

Secondary structure (DSSP, 8-state):
--HHHHHHHHHHTT--HHHHHHHTT--HHHHHHHHHHHTT-SS--SSHHHHHHHHHHHHHHTS-SSTTTTTSHHHH--

Radius of gyration: 11.31 Å; chains: 1; bounding box: 30×24×24 Å